Protein AF-A0AAW9IDK3-F1 (afdb_monomer)

Radius of gyration: 16.48 Å; Cα contacts (8 Å, |Δi|>4): 121; chains: 1; bounding box: 38×22×54 Å

Structure (mmCIF, N/CA/C/O backbone):
data_AF-A0AAW9IDK3-F1
#
_entry.id   AF-A0AAW9IDK3-F1
#
loop_
_atom_site.group_PDB
_atom_site.id
_atom_site.type_symbol
_atom_site.label_atom_id
_atom_site.label_alt_id
_atom_site.label_comp_id
_atom_site.label_asym_id
_atom_site.label_entity_id
_atom_site.label_seq_id
_atom_site.pdbx_PDB_ins_code
_atom_site.Cartn_x
_atom_site.Cartn_y
_atom_site.Cartn_z
_atom_site.occupancy
_atom_site.B_iso_or_equiv
_atom_site.auth_seq_id
_atom_site.auth_comp_id
_atom_site.auth_asym_id
_atom_site.auth_atom_id
_atom_site.pdbx_PDB_model_num
ATOM 1 N N . GLY A 1 1 ? -12.481 -4.800 16.508 1.00 61.19 1 GLY A N 1
ATOM 2 C CA . GLY A 1 1 ? -12.381 -6.150 15.911 1.00 61.19 1 GLY A CA 1
ATOM 3 C C . GLY A 1 1 ? -11.149 -6.223 15.031 1.00 61.19 1 GLY A C 1
ATOM 4 O O . GLY A 1 1 ? -10.637 -5.175 14.669 1.00 61.19 1 GLY A O 1
ATOM 5 N N . PHE A 1 2 ? -10.669 -7.422 14.692 1.00 70.81 2 PHE A N 1
ATOM 6 C CA . PHE A 1 2 ? -9.454 -7.598 13.878 1.00 70.81 2 PHE A CA 1
ATOM 7 C C . PHE A 1 2 ? -9.673 -7.420 12.361 1.00 70.81 2 PHE A C 1
ATOM 9 O O . PHE A 1 2 ? -8.710 -7.299 11.613 1.00 70.81 2 PHE A O 1
ATOM 16 N N . ALA A 1 3 ? -10.925 -7.367 11.890 1.00 76.19 3 ALA A N 1
ATOM 17 C CA . ALA A 1 3 ? -11.270 -7.166 10.476 1.00 76.19 3 ALA A CA 1
ATOM 18 C C . ALA A 1 3 ? -10.554 -5.976 9.787 1.00 76.19 3 ALA A C 1
ATOM 20 O O . ALA A 1 3 ? -9.942 -6.207 8.744 1.00 76.19 3 ALA A O 1
ATOM 21 N N . PRO A 1 4 ? -10.533 -4.747 10.351 1.00 78.31 4 PRO A N 1
ATOM 22 C CA . PRO A 1 4 ? -9.821 -3.608 9.756 1.00 78.31 4 PRO A CA 1
ATOM 23 C C . PRO A 1 4 ? -8.303 -3.804 9.631 1.00 78.31 4 PRO A C 1
ATOM 25 O O . PRO A 1 4 ? -7.668 -3.059 8.899 1.00 78.31 4 PRO A O 1
ATOM 28 N N . TYR A 1 5 ? -7.713 -4.801 10.299 1.00 81.44 5 TYR A N 1
ATOM 29 C CA . TYR A 1 5 ? -6.298 -5.156 10.156 1.00 81.44 5 TYR A CA 1
ATOM 30 C C . TYR A 1 5 ? -6.062 -6.178 9.036 1.00 81.44 5 TYR A C 1
ATOM 32 O O . TYR A 1 5 ? -5.142 -6.034 8.233 1.00 81.44 5 TYR A O 1
ATOM 40 N N . PHE A 1 6 ? -6.913 -7.204 8.947 1.00 86.38 6 PHE A N 1
ATOM 41 C CA . PHE A 1 6 ? -6.767 -8.261 7.944 1.00 86.38 6 PHE A CA 1
ATOM 42 C C . PHE A 1 6 ? -7.153 -7.815 6.526 1.00 86.38 6 PHE A C 1
ATOM 44 O O . PHE A 1 6 ? -6.582 -8.327 5.564 1.00 86.38 6 PHE A O 1
ATOM 51 N N . ILE A 1 7 ? -8.066 -6.847 6.376 1.00 89.56 7 ILE A N 1
ATOM 52 C CA . ILE A 1 7 ? -8.451 -6.323 5.056 1.00 89.56 7 ILE A CA 1
ATOM 53 C C . ILE A 1 7 ? -7.250 -5.649 4.363 1.00 89.56 7 ILE A C 1
ATOM 55 O O . ILE A 1 7 ? -6.844 -6.153 3.314 1.00 89.56 7 ILE A O 1
ATOM 59 N N . PRO A 1 8 ? -6.597 -4.608 4.925 1.00 89.06 8 PRO A N 1
ATOM 60 C CA . PRO A 1 8 ? -5.442 -3.985 4.276 1.00 89.06 8 PRO A CA 1
ATOM 61 C C . PRO A 1 8 ? -4.262 -4.951 4.110 1.00 89.06 8 PRO A C 1
ATOM 63 O O . PRO A 1 8 ? -3.564 -4.890 3.100 1.00 89.06 8 PRO A O 1
ATOM 66 N N . LEU A 1 9 ? -4.074 -5.885 5.054 1.00 90.44 9 LEU A N 1
ATOM 67 C CA . LEU A 1 9 ? -3.071 -6.951 4.951 1.00 90.44 9 LEU A CA 1
ATOM 68 C C . LEU A 1 9 ? -3.279 -7.796 3.692 1.00 90.44 9 LEU A C 1
ATOM 70 O O . LEU A 1 9 ? -2.342 -7.988 2.918 1.00 90.44 9 LEU A O 1
ATOM 74 N N . SER A 1 10 ? -4.506 -8.272 3.471 1.00 91.31 10 SER A N 1
ATOM 75 C CA . SER A 1 10 ? -4.833 -9.086 2.299 1.00 91.31 10 SER A CA 1
ATOM 76 C C . SER A 1 10 ? -4.618 -8.326 0.987 1.00 91.31 10 SER A C 1
ATOM 78 O O . SER A 1 10 ? -4.062 -8.893 0.049 1.00 91.31 10 SER A O 1
ATOM 80 N N . LEU A 1 11 ? -4.959 -7.030 0.943 1.00 92.56 11 LEU A N 1
ATOM 81 C CA . LEU A 1 11 ? -4.776 -6.182 -0.239 1.00 92.56 11 LEU A CA 1
ATOM 82 C C . LEU A 1 11 ? -3.296 -5.956 -0.567 1.00 92.56 11 LEU A C 1
ATOM 84 O O . LEU A 1 11 ? -2.915 -6.003 -1.736 1.00 92.56 11 LEU A O 1
ATOM 88 N N . TRP A 1 12 ? -2.452 -5.739 0.448 1.00 93.62 12 TRP A N 1
ATOM 89 C CA . TRP A 1 12 ? -1.012 -5.567 0.244 1.00 93.62 12 TRP A CA 1
ATOM 90 C C . TRP A 1 12 ? -0.349 -6.864 -0.223 1.00 93.62 12 TRP A C 1
ATOM 92 O O . TRP A 1 12 ? 0.436 -6.851 -1.170 1.00 93.62 12 TRP A O 1
ATOM 102 N N . ILE A 1 13 ? -0.681 -7.997 0.406 1.00 92.44 13 ILE A N 1
ATOM 103 C CA . ILE A 1 13 ? -0.175 -9.312 -0.013 1.00 92.44 13 ILE A CA 1
ATOM 104 C C . ILE A 1 13 ? -0.622 -9.617 -1.443 1.00 92.44 13 ILE A C 1
ATOM 106 O O . ILE A 1 13 ? 0.199 -10.024 -2.264 1.00 92.44 13 ILE A O 1
ATOM 110 N N . GLY A 1 14 ? -1.896 -9.377 -1.763 1.00 91.50 14 GLY A N 1
ATOM 111 C CA . GLY A 1 14 ? -2.425 -9.545 -3.111 1.00 91.50 14 GLY A CA 1
ATOM 112 C C . GLY A 1 14 ? -1.682 -8.679 -4.127 1.00 91.50 14 GLY A C 1
ATOM 113 O O . GLY A 1 14 ? -1.252 -9.191 -5.158 1.00 91.50 14 GLY A O 1
ATOM 114 N N . ALA A 1 15 ? -1.412 -7.412 -3.800 1.00 91.62 15 ALA A N 1
ATOM 115 C CA . ALA A 1 15 ? -0.611 -6.532 -4.645 1.00 91.62 15 ALA A CA 1
ATOM 116 C C . ALA A 1 15 ? 0.813 -7.073 -4.866 1.00 91.62 15 ALA A C 1
ATOM 118 O O . ALA A 1 15 ? 1.243 -7.157 -6.012 1.00 91.62 15 ALA A O 1
ATOM 119 N N . ILE A 1 16 ? 1.525 -7.516 -3.819 1.00 90.62 16 ILE A N 1
ATOM 120 C CA . ILE A 1 16 ? 2.854 -8.146 -3.962 1.00 90.62 16 ILE A CA 1
ATOM 121 C C . ILE A 1 16 ? 2.777 -9.362 -4.896 1.00 90.62 16 ILE A C 1
ATOM 123 O O . ILE A 1 16 ? 3.583 -9.483 -5.821 1.00 90.62 16 ILE A O 1
ATOM 127 N N . MET A 1 17 ? 1.799 -10.246 -4.680 1.00 90.31 17 MET A N 1
ATOM 128 C CA . MET A 1 17 ? 1.612 -11.457 -5.482 1.00 90.31 17 MET A CA 1
ATOM 129 C C . MET A 1 17 ? 1.365 -11.139 -6.958 1.00 90.31 17 MET A C 1
ATOM 131 O O . MET A 1 17 ? 1.901 -11.834 -7.819 1.00 90.31 17 MET A O 1
ATOM 135 N N . MET A 1 18 ? 0.633 -10.067 -7.275 1.00 88.31 18 MET A N 1
ATOM 136 C CA . MET A 1 18 ? 0.427 -9.638 -8.662 1.00 88.31 18 MET A CA 1
ATOM 137 C C . MET A 1 18 ? 1.745 -9.345 -9.375 1.00 88.31 18 MET A C 1
ATOM 139 O O . MET A 1 18 ? 1.910 -9.764 -10.516 1.00 88.31 18 MET A O 1
ATOM 143 N N . PHE A 1 19 ? 2.708 -8.699 -8.713 1.00 83.69 19 PHE A N 1
ATOM 144 C CA . PHE A 1 19 ? 4.017 -8.437 -9.320 1.00 83.69 19 PHE A CA 1
ATOM 145 C C . PHE A 1 19 ? 4.841 -9.711 -9.535 1.00 83.69 19 PHE A C 1
ATOM 147 O O . PHE A 1 19 ? 5.686 -9.740 -10.430 1.00 83.69 19 PHE A O 1
ATOM 154 N N . PHE A 1 20 ? 4.625 -10.766 -8.741 1.00 82.12 20 PHE A N 1
ATOM 155 C CA . PHE A 1 20 ? 5.249 -12.080 -8.947 1.00 82.12 20 PHE A CA 1
ATOM 156 C C . PHE A 1 20 ? 4.606 -12.878 -10.078 1.00 82.12 20 PHE A C 1
ATOM 158 O O . PHE A 1 20 ? 5.322 -13.512 -10.846 1.00 82.12 20 PHE A O 1
ATOM 165 N N . VAL A 1 21 ? 3.278 -12.840 -10.183 1.00 84.00 21 VAL A N 1
ATOM 166 C CA . VAL A 1 21 ? 2.521 -13.630 -11.163 1.00 84.00 21 VAL A CA 1
ATOM 167 C C . VAL A 1 21 ? 2.531 -12.981 -12.544 1.00 84.00 21 VAL A C 1
ATOM 169 O O . VAL A 1 21 ? 2.660 -13.679 -13.547 1.00 84.00 21 VAL A O 1
ATOM 172 N N . ILE A 1 22 ? 2.392 -11.656 -12.616 1.00 78.44 22 ILE A N 1
ATOM 173 C CA . ILE A 1 22 ? 2.351 -10.929 -13.884 1.00 78.44 22 ILE A CA 1
ATOM 174 C C . ILE A 1 22 ? 3.800 -10.671 -14.322 1.00 78.44 22 ILE A C 1
ATOM 176 O O . ILE A 1 22 ? 4.526 -9.931 -13.650 1.00 78.44 22 ILE A O 1
ATOM 180 N N . PRO A 1 23 ? 4.258 -11.281 -15.431 1.00 66.06 23 PRO A N 1
ATOM 181 C CA . PRO A 1 23 ? 5.632 -11.130 -15.878 1.00 66.06 23 PRO A CA 1
ATOM 182 C C . PRO A 1 23 ? 5.931 -9.663 -16.201 1.00 66.06 23 PRO A C 1
ATOM 184 O O . PRO A 1 23 ? 5.180 -8.984 -16.898 1.00 66.06 23 PRO A O 1
ATOM 187 N N . ALA A 1 24 ? 7.070 -9.174 -15.708 1.00 60.53 24 ALA A N 1
ATOM 188 C CA . ALA A 1 24 ? 7.485 -7.783 -15.890 1.00 60.53 24 ALA A CA 1
ATOM 189 C C . ALA A 1 24 ? 7.932 -7.461 -17.329 1.00 60.53 24 ALA A C 1
ATOM 191 O O . ALA A 1 24 ? 8.102 -6.283 -17.664 1.00 60.53 24 ALA A O 1
ATOM 192 N N . ASN A 1 25 ? 8.124 -8.482 -18.167 1.00 58.66 25 ASN A N 1
ATOM 193 C CA . ASN A 1 25 ? 8.642 -8.348 -19.522 1.00 58.66 25 ASN A CA 1
ATOM 194 C C . ASN A 1 25 ? 7.515 -7.957 -20.480 1.00 58.66 25 ASN A C 1
ATOM 196 O O . ASN A 1 25 ? 6.663 -8.768 -20.832 1.00 58.66 25 ASN A O 1
ATOM 200 N N . VAL A 1 26 ? 7.535 -6.701 -20.916 1.00 58.81 26 VAL A N 1
ATOM 201 C CA . VAL A 1 26 ? 6.812 -6.275 -22.117 1.00 58.81 26 VAL A CA 1
ATOM 202 C C . VAL A 1 26 ? 7.748 -6.592 -23.272 1.00 58.81 26 VAL A C 1
ATOM 204 O O . VAL A 1 26 ? 8.909 -6.196 -23.205 1.00 58.81 26 VAL A O 1
ATOM 207 N N . ARG A 1 27 ? 7.273 -7.336 -24.279 1.00 55.19 27 ARG A N 1
ATOM 208 C CA . ARG A 1 27 ? 8.036 -7.603 -25.509 1.00 55.19 27 ARG A CA 1
ATOM 209 C C . ARG A 1 27 ? 8.654 -6.292 -25.992 1.00 55.19 27 ARG A C 1
ATOM 211 O O . ARG A 1 27 ? 7.936 -5.313 -26.176 1.00 55.19 27 ARG A O 1
ATOM 218 N N . ASP A 1 28 ? 9.968 -6.274 -26.187 1.00 55.66 28 ASP A N 1
ATOM 219 C CA . ASP A 1 28 ? 10.729 -5.108 -26.662 1.00 55.66 28 ASP A CA 1
ATOM 220 C C . ASP A 1 28 ? 10.454 -4.767 -28.142 1.00 55.66 28 ASP A C 1
ATOM 222 O O . ASP A 1 28 ? 11.276 -4.158 -28.817 1.00 55.66 28 ASP A O 1
ATOM 226 N N . GLU A 1 29 ? 9.290 -5.153 -28.664 1.00 54.47 29 GLU A N 1
ATOM 227 C CA . GLU A 1 29 ? 8.956 -5.059 -30.084 1.00 54.47 29 GLU A CA 1
ATOM 228 C C . GLU A 1 29 ? 8.476 -3.655 -30.503 1.00 54.47 29 GLU A C 1
ATOM 230 O O . GLU A 1 29 ? 8.375 -3.391 -31.696 1.00 54.47 29 GLU A O 1
ATOM 235 N N . GLU A 1 30 ? 8.265 -2.710 -29.576 1.00 54.88 30 GLU A N 1
ATOM 236 C CA . GLU A 1 30 ? 7.827 -1.350 -29.922 1.00 54.88 30 GLU A CA 1
ATOM 237 C C . GLU A 1 30 ? 8.650 -0.247 -29.236 1.00 54.88 30 GLU A C 1
ATOM 239 O O . GLU A 1 30 ? 8.947 -0.307 -28.036 1.00 54.88 30 GLU A O 1
ATOM 244 N N . ASN A 1 31 ? 8.964 0.801 -30.015 1.00 58.31 31 ASN A N 1
ATOM 245 C CA . ASN A 1 31 ? 9.547 2.099 -29.627 1.00 58.31 31 ASN A CA 1
ATOM 246 C C . ASN A 1 31 ? 8.625 2.901 -28.675 1.00 58.31 31 ASN A C 1
ATOM 248 O O . ASN A 1 31 ? 8.357 4.082 -28.886 1.00 58.31 31 ASN A O 1
ATOM 252 N N . LEU A 1 32 ? 8.088 2.266 -27.637 1.00 62.50 32 LEU A N 1
ATOM 253 C CA . LEU A 1 32 ? 7.221 2.902 -26.654 1.00 62.50 32 LEU A CA 1
ATOM 254 C C . LEU A 1 32 ? 8.050 3.724 -25.668 1.00 62.50 32 LEU A C 1
ATOM 256 O O . LEU A 1 32 ? 9.096 3.272 -25.181 1.00 62.50 32 LEU A O 1
ATOM 260 N N . SER A 1 33 ? 7.553 4.918 -25.334 1.00 70.44 33 SER A N 1
ATOM 261 C CA . SER A 1 33 ? 8.161 5.769 -24.315 1.00 70.44 33 SER A CA 1
ATOM 262 C C . SER A 1 33 ? 8.218 5.028 -22.977 1.00 70.44 33 SER A C 1
ATOM 264 O O . SER A 1 33 ? 7.335 4.237 -22.632 1.00 70.44 33 SER A O 1
ATOM 266 N N . LYS A 1 34 ? 9.257 5.297 -22.175 1.00 70.31 34 LYS A N 1
ATOM 267 C CA . LYS A 1 34 ? 9.420 4.690 -20.840 1.00 70.31 34 LYS A CA 1
ATOM 268 C C . LYS A 1 34 ? 8.189 4.928 -19.954 1.00 70.31 34 LYS A C 1
ATOM 270 O O . LYS A 1 34 ? 7.845 4.061 -19.157 1.00 70.31 34 LYS A O 1
ATOM 275 N N . PHE A 1 35 ? 7.509 6.062 -20.135 1.00 72.38 35 PHE A N 1
ATOM 276 C CA . PHE A 1 35 ? 6.260 6.384 -19.445 1.00 72.38 35 PHE A CA 1
ATOM 277 C C . PHE A 1 35 ? 5.096 5.482 -19.866 1.00 72.38 35 PHE A C 1
ATOM 279 O O . PHE A 1 35 ? 4.408 4.962 -18.992 1.00 72.38 35 PHE A O 1
ATOM 286 N N . ASP A 1 36 ? 4.922 5.219 -21.161 1.00 74.50 36 ASP A N 1
ATOM 287 C CA . ASP A 1 36 ? 3.826 4.382 -21.669 1.00 74.50 36 ASP A CA 1
ATOM 288 C C . ASP A 1 36 ? 3.969 2.934 -21.193 1.00 74.50 36 ASP A C 1
ATOM 290 O O . ASP A 1 36 ? 2.997 2.306 -20.769 1.00 74.50 36 ASP A O 1
ATOM 294 N N . LYS A 1 37 ? 5.211 2.426 -21.148 1.00 72.9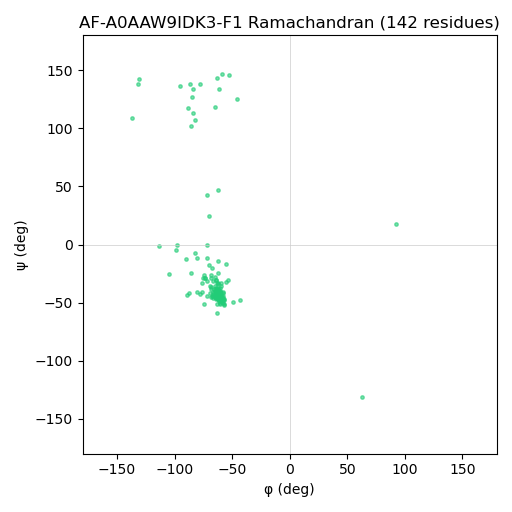4 37 LYS A N 1
ATOM 295 C CA . LYS A 1 37 ? 5.509 1.096 -20.593 1.00 72.94 37 LYS A CA 1
ATOM 296 C C . LYS A 1 37 ? 5.159 1.001 -19.100 1.00 72.94 37 LYS A C 1
ATOM 298 O O . LYS A 1 37 ? 4.703 -0.050 -18.654 1.00 72.94 37 LYS A O 1
ATOM 303 N N . VAL A 1 38 ? 5.368 2.059 -18.313 1.00 75.12 38 VAL A N 1
ATOM 304 C CA . VAL A 1 38 ? 5.049 2.078 -16.870 1.00 75.12 38 VAL A CA 1
ATOM 305 C C . VAL A 1 38 ? 3.548 2.274 -16.634 1.00 75.12 38 VAL A C 1
ATOM 307 O O . VAL A 1 38 ? 2.966 1.568 -15.810 1.00 75.12 38 VAL A O 1
ATOM 310 N N . ALA A 1 39 ? 2.911 3.180 -17.377 1.00 78.44 39 ALA A N 1
ATOM 311 C CA . ALA A 1 39 ? 1.485 3.469 -17.271 1.00 78.44 39 ALA A CA 1
ATOM 312 C C . ALA A 1 39 ? 0.622 2.277 -17.714 1.00 78.44 39 ALA A C 1
ATOM 314 O O . ALA A 1 39 ? -0.305 1.897 -17.000 1.00 78.44 39 ALA A O 1
ATOM 315 N N . GLY A 1 40 ? 0.969 1.624 -18.829 1.00 78.56 40 GLY A N 1
ATOM 316 C CA . GLY A 1 40 ? 0.275 0.420 -19.296 1.00 78.56 40 GLY A CA 1
ATOM 317 C C . GLY A 1 40 ? 0.377 -0.736 -18.298 1.00 78.56 40 GLY A C 1
ATOM 318 O O . GLY A 1 40 ? -0.614 -1.403 -18.011 1.00 78.56 40 GLY A O 1
ATOM 319 N N . LYS A 1 41 ? 1.554 -0.923 -17.683 1.00 78.56 41 LYS A N 1
ATOM 320 C CA . LYS A 1 41 ? 1.735 -1.897 -16.594 1.00 78.56 41 LYS A CA 1
ATOM 321 C C . LYS A 1 41 ? 0.879 -1.556 -15.379 1.00 78.56 41 LYS A C 1
ATOM 323 O O . LYS A 1 41 ? 0.204 -2.440 -14.860 1.00 78.56 41 LYS A O 1
ATOM 328 N N . TYR A 1 42 ? 0.883 -0.290 -14.953 1.00 83.62 42 TYR A N 1
ATOM 329 C CA . TYR A 1 42 ? 0.062 0.155 -13.826 1.00 83.62 42 TYR A CA 1
ATOM 330 C C . TYR A 1 42 ? -1.414 -0.122 -14.077 1.00 83.62 42 TYR A C 1
ATOM 332 O O . TYR A 1 42 ? -2.085 -0.617 -13.183 1.00 83.62 42 TYR A O 1
ATOM 340 N N . LEU A 1 43 ? -1.910 0.121 -15.292 1.00 85.56 43 LEU A N 1
ATOM 341 C CA . LEU A 1 43 ? -3.309 -0.121 -15.627 1.00 85.56 43 LEU A CA 1
ATOM 342 C C . LEU A 1 43 ? -3.693 -1.602 -15.476 1.00 85.56 43 LEU A C 1
ATOM 344 O O . LEU A 1 43 ? -4.741 -1.903 -14.907 1.00 85.56 43 LEU A O 1
ATOM 348 N N . SER A 1 44 ? -2.822 -2.522 -15.905 1.00 86.56 44 SER A N 1
ATOM 349 C CA . SER A 1 44 ? -3.023 -3.964 -15.713 1.00 86.56 44 SER A CA 1
ATOM 350 C C . SER A 1 44 ? -3.078 -4.341 -14.231 1.00 86.56 44 SER A C 1
ATOM 352 O O . SER A 1 44 ? -4.001 -5.038 -13.809 1.00 86.56 44 SER A O 1
ATOM 354 N N . TYR A 1 45 ? -2.133 -3.852 -13.422 1.00 89.12 45 TYR A N 1
ATOM 355 C CA . TYR A 1 45 ? -2.139 -4.102 -11.978 1.00 89.12 45 TYR A CA 1
ATOM 356 C C . TYR A 1 45 ? -3.346 -3.463 -11.292 1.00 89.12 45 TYR A C 1
ATOM 358 O O . TYR A 1 45 ? -3.987 -4.104 -10.467 1.00 89.12 45 TYR A O 1
ATOM 366 N N . ALA A 1 46 ? -3.694 -2.231 -11.656 1.00 89.25 46 ALA A N 1
ATOM 367 C CA . ALA A 1 46 ? -4.824 -1.493 -11.112 1.00 89.25 46 ALA A CA 1
ATOM 368 C C . ALA A 1 46 ? -6.150 -2.203 -11.400 1.00 89.25 46 ALA A C 1
ATOM 370 O O . ALA A 1 46 ? -6.983 -2.298 -10.504 1.00 89.25 46 ALA A O 1
ATOM 371 N N . PHE A 1 47 ? -6.336 -2.760 -12.600 1.00 91.12 47 PHE A N 1
ATOM 372 C CA . PHE A 1 47 ? -7.533 -3.532 -12.938 1.00 91.12 47 PHE A CA 1
ATOM 373 C C . PHE A 1 47 ? -7.699 -4.75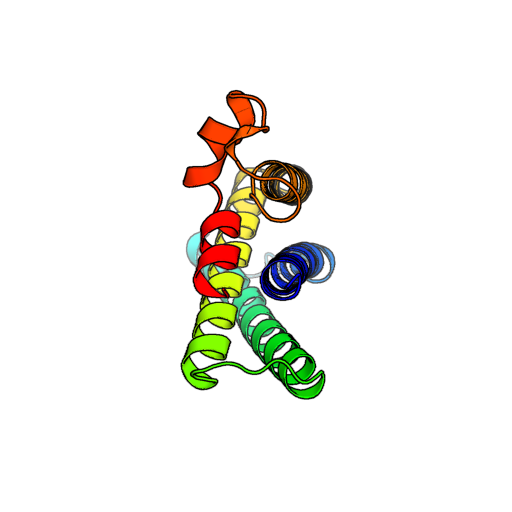4 -12.025 1.00 91.12 47 PHE A C 1
ATOM 375 O O . PHE A 1 47 ? -8.750 -4.934 -11.406 1.00 91.12 47 PHE A O 1
ATOM 382 N N . VAL A 1 48 ? -6.642 -5.558 -11.870 1.00 92.19 48 VAL A N 1
ATOM 383 C CA . VAL A 1 48 ? -6.659 -6.715 -10.957 1.00 92.19 48 VAL A CA 1
ATOM 384 C C . VAL A 1 48 ? -6.796 -6.256 -9.496 1.00 92.19 48 VAL A C 1
ATOM 386 O O . VAL A 1 48 ? -7.508 -6.883 -8.713 1.00 92.19 48 VAL A O 1
ATOM 389 N N . GLY A 1 49 ? -6.191 -5.120 -9.145 1.00 92.31 49 GLY A N 1
ATOM 390 C CA . GLY A 1 49 ? -6.297 -4.433 -7.858 1.00 92.31 49 GLY A CA 1
ATOM 391 C C . GLY A 1 49 ? -7.729 -4.066 -7.467 1.00 92.31 49 GLY A C 1
ATOM 392 O O . GLY A 1 49 ? -8.177 -4.347 -6.357 1.00 92.31 49 GLY A O 1
ATOM 393 N N . VAL A 1 50 ? -8.481 -3.482 -8.397 1.00 94.31 50 VAL A N 1
ATOM 394 C CA . VAL A 1 50 ? -9.896 -3.151 -8.192 1.00 94.31 50 VAL A CA 1
ATOM 395 C C . VAL A 1 50 ? -10.709 -4.429 -7.991 1.00 94.31 50 VAL A C 1
ATOM 397 O O . VAL A 1 50 ? -11.502 -4.505 -7.052 1.00 94.31 50 VAL A O 1
ATOM 400 N N . LEU A 1 51 ? -10.480 -5.457 -8.816 1.00 94.44 51 LEU A N 1
ATOM 401 C CA . LEU A 1 51 ? -11.182 -6.736 -8.691 1.00 94.44 51 LEU A CA 1
ATOM 402 C C . LEU A 1 51 ? -10.919 -7.410 -7.339 1.00 94.44 51 LEU A C 1
ATOM 404 O O . LEU A 1 51 ? -11.875 -7.824 -6.684 1.00 94.44 51 LEU A O 1
ATOM 408 N N . GLN A 1 52 ? -9.663 -7.480 -6.875 1.00 94.31 52 GLN A N 1
ATOM 409 C CA . GLN A 1 52 ? -9.368 -8.059 -5.557 1.00 94.31 52 GLN A CA 1
ATOM 410 C C . GLN A 1 52 ? -10.022 -7.262 -4.424 1.00 94.31 52 GLN A C 1
ATOM 412 O O . GLN A 1 52 ? -10.523 -7.861 -3.477 1.00 94.31 52 GLN A O 1
ATOM 417 N N . ALA A 1 53 ? -10.060 -5.928 -4.520 1.00 93.44 53 ALA A N 1
ATOM 418 C CA . ALA A 1 53 ? -10.619 -5.084 -3.474 1.00 93.44 53 ALA A CA 1
ATOM 419 C C . ALA A 1 53 ? -12.128 -5.293 -3.345 1.00 93.44 53 ALA A C 1
ATOM 421 O O . ALA A 1 53 ? -12.637 -5.453 -2.236 1.00 93.44 53 ALA A O 1
ATOM 422 N N . VAL A 1 54 ? -12.827 -5.379 -4.480 1.00 93.75 54 VAL A N 1
ATOM 423 C CA . VAL A 1 54 ? -14.256 -5.704 -4.516 1.00 93.75 54 VAL A CA 1
ATOM 424 C C . VAL A 1 54 ? -14.507 -7.110 -3.973 1.00 93.75 54 VAL A C 1
ATOM 426 O O . VAL A 1 54 ? -15.392 -7.283 -3.137 1.00 93.75 54 VAL A O 1
ATOM 429 N N . LEU A 1 55 ? -13.717 -8.106 -4.385 1.00 93.94 55 LEU A N 1
ATOM 430 C CA . LEU A 1 55 ? -13.857 -9.484 -3.902 1.00 93.94 55 LEU A CA 1
ATOM 431 C C . LEU A 1 55 ? -13.661 -9.582 -2.386 1.00 93.94 55 LEU A C 1
ATOM 433 O O . LEU A 1 55 ? -14.503 -10.163 -1.703 1.00 93.94 55 LEU A O 1
ATOM 437 N N . VAL A 1 56 ? -12.601 -8.973 -1.845 1.00 92.56 56 VAL A N 1
ATOM 438 C CA . VAL A 1 56 ? -12.348 -8.927 -0.397 1.00 92.56 56 VAL A CA 1
ATOM 439 C C . VAL A 1 56 ? -13.508 -8.248 0.325 1.00 92.56 56 VAL A C 1
ATOM 441 O O . VAL A 1 56 ? -14.009 -8.790 1.309 1.00 92.56 56 VAL A O 1
ATOM 444 N N . SER A 1 57 ? -13.993 -7.111 -0.183 1.00 90.38 57 SER A N 1
ATOM 445 C CA . SER A 1 57 ? -15.143 -6.425 0.405 1.00 90.38 57 SER A CA 1
ATOM 446 C C . SER A 1 57 ? -16.393 -7.304 0.449 1.00 90.38 57 SER A C 1
ATOM 448 O O . SER A 1 57 ? -17.046 -7.379 1.486 1.00 90.38 57 SER A O 1
ATOM 450 N N . VAL A 1 58 ? -16.728 -7.984 -0.650 1.00 90.62 58 VAL A N 1
ATOM 451 C CA . VAL A 1 58 ? -17.915 -8.847 -0.730 1.00 90.62 58 VAL A CA 1
ATOM 452 C C . VAL A 1 58 ? -17.796 -10.030 0.228 1.00 90.62 58 VAL A C 1
ATOM 454 O O . VAL A 1 58 ? -18.728 -10.293 0.986 1.00 90.62 58 VAL A O 1
ATOM 457 N N . VAL A 1 59 ? -16.644 -10.707 0.249 1.00 91.31 59 VAL A N 1
ATOM 458 C CA . VAL A 1 59 ? -16.400 -11.851 1.141 1.00 91.31 59 VAL A CA 1
ATOM 459 C C . VAL A 1 59 ? -16.522 -11.433 2.606 1.00 91.31 59 VAL A C 1
ATOM 461 O O . VAL A 1 59 ? -17.185 -12.109 3.387 1.00 91.31 59 VAL A O 1
ATOM 464 N N . VAL A 1 60 ? -15.942 -10.297 2.992 1.00 88.88 60 VAL A N 1
ATOM 465 C CA . VAL A 1 60 ? -15.985 -9.830 4.384 1.00 88.88 60 VAL A CA 1
ATOM 466 C C . VAL A 1 60 ? -17.395 -9.400 4.808 1.00 88.88 60 VAL A C 1
ATOM 468 O O . VAL A 1 60 ? -17.798 -9.659 5.944 1.00 88.88 60 VAL A O 1
ATOM 471 N N . LEU A 1 61 ? -18.179 -8.808 3.904 1.00 87.00 61 LEU A N 1
ATOM 472 C CA . LEU A 1 61 ? -19.592 -8.514 4.157 1.00 87.00 61 LEU A CA 1
ATOM 473 C C . LEU A 1 61 ? -20.416 -9.803 4.323 1.00 87.00 61 LEU A C 1
ATOM 475 O O . LEU A 1 61 ? -21.247 -9.877 5.227 1.00 87.00 61 LEU A O 1
ATOM 479 N N . MET A 1 62 ? -20.144 -10.843 3.523 1.00 88.12 62 MET A N 1
ATOM 480 C CA . MET A 1 62 ? -20.781 -12.162 3.667 1.00 88.12 62 MET A CA 1
ATOM 481 C C . MET A 1 62 ? -20.431 -12.856 4.990 1.00 88.12 62 MET A C 1
ATOM 483 O O . MET A 1 62 ? -21.265 -13.571 5.539 1.00 88.12 62 MET A O 1
ATOM 487 N N . LEU A 1 63 ? -19.240 -12.606 5.544 1.00 87.25 63 LEU A N 1
ATOM 488 C CA . LEU A 1 63 ? -18.839 -13.082 6.875 1.00 87.25 63 LEU A CA 1
ATOM 489 C C . LEU A 1 63 ? -19.560 -12.358 8.029 1.00 87.25 63 LEU A C 1
ATOM 491 O O . LEU A 1 63 ? -19.329 -12.675 9.195 1.00 87.25 63 LEU A O 1
ATOM 495 N N . GLY A 1 64 ? -20.441 -11.399 7.727 1.00 81.75 64 GLY A N 1
ATOM 496 C CA . GLY A 1 64 ? -21.280 -10.718 8.711 1.00 81.75 64 GLY A CA 1
ATOM 497 C C . GLY A 1 64 ? -20.685 -9.425 9.268 1.00 81.75 64 GLY A C 1
ATOM 498 O O . GLY A 1 64 ? -21.151 -8.945 10.306 1.00 81.75 64 GLY A O 1
ATOM 499 N N . LEU A 1 65 ? -19.678 -8.834 8.607 1.00 83.62 65 LEU A N 1
ATOM 500 C CA . LEU A 1 65 ? -19.183 -7.510 8.988 1.00 83.62 65 LEU A CA 1
ATOM 501 C C . LEU A 1 65 ? -20.282 -6.458 8.764 1.00 83.62 65 LEU A C 1
ATOM 503 O O . LEU A 1 65 ? -20.713 -6.216 7.639 1.00 83.62 65 LEU A O 1
ATOM 507 N N . LYS A 1 66 ? -20.716 -5.796 9.840 1.00 77.81 66 LYS A N 1
ATOM 508 C CA . LYS A 1 66 ? -21.681 -4.693 9.767 1.00 77.81 66 LYS A CA 1
ATOM 509 C C . LYS A 1 66 ? -20.952 -3.381 9.500 1.00 77.81 66 LYS A C 1
ATOM 511 O O . LYS A 1 66 ? -20.373 -2.799 10.412 1.00 77.81 66 LYS A O 1
ATOM 516 N N . THR A 1 67 ? -20.992 -2.912 8.259 1.00 78.31 67 THR A N 1
ATOM 517 C CA . THR A 1 67 ? -20.463 -1.596 7.873 1.00 78.31 67 THR A CA 1
ATOM 518 C C . THR A 1 67 ? -21.582 -0.559 7.864 1.00 78.31 67 THR A C 1
ATOM 520 O O . THR A 1 67 ? -22.646 -0.828 7.310 1.00 78.31 67 THR A O 1
ATOM 523 N N . SER A 1 68 ? -21.336 0.635 8.410 1.00 79.12 68 SER A N 1
ATOM 524 C CA . SER A 1 68 ? -22.309 1.743 8.398 1.00 79.12 68 SER A CA 1
ATOM 525 C C . SER A 1 68 ? -22.688 2.172 6.971 1.00 79.12 68 SER A C 1
ATOM 527 O O . SER A 1 68 ? -23.857 2.393 6.667 1.00 79.12 68 SER A O 1
ATOM 529 N N . ASN A 1 69 ? -21.705 2.218 6.065 1.00 85.56 69 ASN A N 1
ATOM 530 C CA . ASN A 1 69 ? -21.913 2.532 4.655 1.00 85.56 69 ASN A CA 1
ATOM 531 C C . ASN A 1 69 ? -21.098 1.580 3.767 1.00 85.56 69 ASN A C 1
ATOM 533 O O . ASN A 1 69 ? -19.871 1.669 3.700 1.00 85.56 69 ASN A O 1
ATOM 537 N N . VAL A 1 70 ? -21.798 0.676 3.076 1.00 86.38 70 VAL A N 1
ATOM 538 C CA . VAL A 1 70 ? -21.196 -0.349 2.206 1.00 86.38 70 VAL A CA 1
ATOM 539 C C . VAL A 1 70 ? -20.447 0.275 1.027 1.00 86.38 70 VAL A C 1
ATOM 541 O O . VAL A 1 70 ? -19.363 -0.183 0.677 1.00 86.38 70 VAL A O 1
ATOM 544 N N . VAL A 1 71 ? -20.993 1.340 0.433 1.00 88.00 71 VAL A N 1
ATOM 545 C CA . VAL A 1 71 ? -20.379 2.006 -0.725 1.00 88.00 71 VAL A CA 1
ATOM 546 C C . VAL A 1 71 ? -19.068 2.670 -0.317 1.00 88.00 71 VAL A C 1
ATOM 548 O O . VAL A 1 71 ? -18.053 2.474 -0.982 1.00 88.00 71 VAL A O 1
ATOM 551 N N . ALA A 1 72 ? -19.067 3.394 0.806 1.00 87.50 72 ALA A N 1
ATOM 552 C CA . ALA A 1 72 ? -17.858 4.019 1.337 1.00 87.50 72 ALA A CA 1
ATOM 553 C C . ALA A 1 72 ? -16.792 2.971 1.693 1.00 87.50 72 ALA A C 1
ATOM 555 O O . ALA A 1 72 ? -15.631 3.137 1.344 1.00 87.50 72 ALA A O 1
ATOM 556 N N . TYR A 1 73 ? -17.191 1.856 2.310 1.00 88.38 73 TYR A N 1
ATOM 557 C CA . TYR A 1 73 ? -16.289 0.751 2.636 1.00 88.38 73 TYR A CA 1
ATOM 558 C C . TYR A 1 73 ? -15.604 0.153 1.395 1.00 88.38 73 TYR A C 1
ATOM 560 O O . TYR A 1 73 ? -14.381 0.005 1.365 1.00 88.38 73 TYR A O 1
ATOM 568 N N . VAL A 1 74 ? -16.375 -0.160 0.348 1.00 90.75 74 VAL A N 1
ATOM 569 C CA . VAL A 1 74 ? -15.831 -0.702 -0.909 1.00 90.75 74 VAL A CA 1
ATOM 570 C C . VAL A 1 74 ? -14.923 0.323 -1.593 1.00 90.75 74 VAL A C 1
ATOM 572 O O . VAL A 1 74 ? -13.827 -0.028 -2.025 1.00 90.75 74 VAL A O 1
ATOM 575 N N . ALA A 1 75 ? -15.337 1.592 -1.653 1.00 91.31 75 ALA A N 1
ATOM 576 C CA . ALA A 1 75 ? -14.540 2.663 -2.248 1.00 91.31 75 ALA A CA 1
ATOM 577 C C . ALA A 1 75 ? -13.197 2.856 -1.524 1.00 91.31 75 ALA A C 1
ATOM 579 O O . ALA A 1 75 ? -12.161 2.963 -2.180 1.00 91.31 75 ALA A O 1
ATOM 580 N N . THR A 1 76 ? -13.193 2.822 -0.188 1.00 90.62 76 THR A N 1
ATOM 581 C CA . THR A 1 76 ? -11.973 2.893 0.628 1.00 90.62 76 THR A CA 1
ATOM 582 C C . THR A 1 76 ? -11.039 1.719 0.347 1.00 90.62 76 THR A C 1
ATOM 584 O O . THR A 1 76 ? -9.843 1.928 0.152 1.00 90.62 76 THR A O 1
ATOM 587 N N . ASN A 1 77 ? -11.561 0.492 0.252 1.00 92.00 77 ASN A N 1
ATOM 588 C CA . ASN A 1 77 ? -10.741 -0.681 -0.064 1.00 92.00 77 ASN A CA 1
ATOM 589 C C . ASN A 1 77 ? -10.140 -0.617 -1.472 1.00 92.00 77 ASN A C 1
ATOM 591 O O . ASN A 1 77 ? -8.974 -0.965 -1.657 1.00 92.00 77 ASN A O 1
ATOM 595 N N . ILE A 1 78 ? -10.907 -0.148 -2.461 1.00 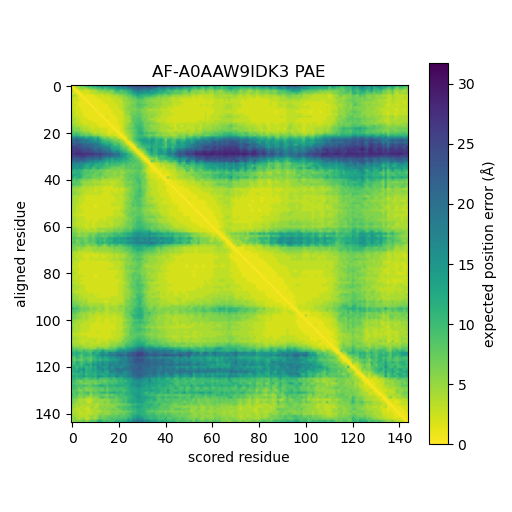93.75 78 ILE A N 1
ATOM 596 C CA . ILE A 1 78 ? -10.402 0.067 -3.823 1.00 93.75 78 ILE A CA 1
ATOM 597 C C . ILE A 1 78 ? -9.282 1.109 -3.806 1.00 93.75 78 ILE A C 1
ATOM 599 O O . ILE A 1 78 ? -8.204 0.860 -4.346 1.00 93.75 78 ILE A O 1
ATOM 603 N N . PHE A 1 79 ? -9.511 2.247 -3.148 1.00 93.38 79 PHE A N 1
ATOM 604 C CA . PHE A 1 79 ? -8.518 3.309 -3.026 1.00 93.38 79 PHE A CA 1
ATOM 605 C C . PHE A 1 79 ? -7.226 2.804 -2.371 1.00 93.38 79 PHE A C 1
ATOM 607 O O . PHE A 1 79 ? -6.144 2.988 -2.926 1.00 93.38 79 PHE A O 1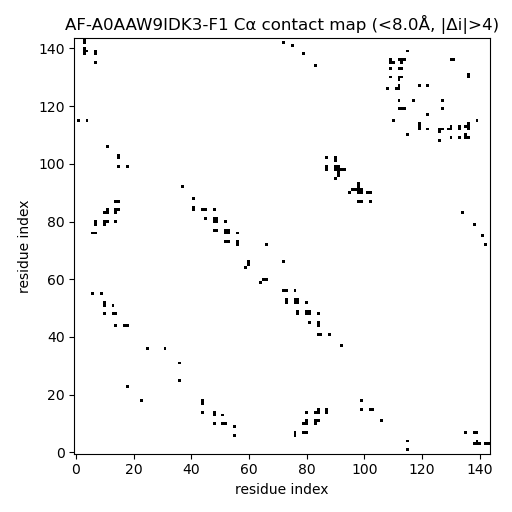
ATOM 614 N N . LEU A 1 80 ? -7.336 2.085 -1.251 1.00 92.25 80 LEU A N 1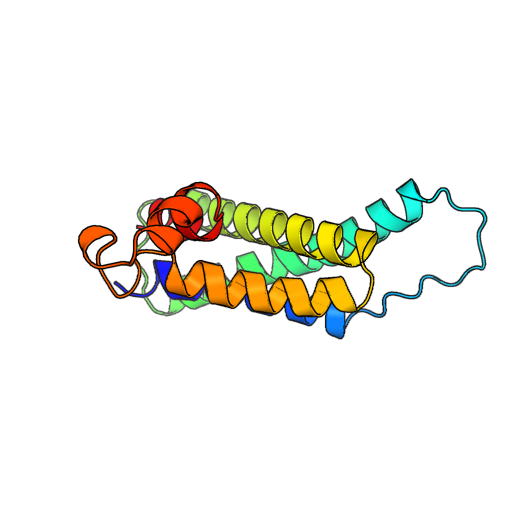
ATOM 615 C CA . LEU A 1 80 ? -6.200 1.464 -0.568 1.00 92.25 80 LEU A CA 1
ATOM 616 C C . LEU A 1 80 ? -5.444 0.488 -1.468 1.00 92.25 80 LEU A C 1
ATOM 618 O O . LEU A 1 80 ? -4.217 0.545 -1.536 1.00 92.25 80 LEU A O 1
ATOM 622 N N . SER A 1 81 ? -6.158 -0.378 -2.194 1.00 93.38 81 SER A N 1
ATOM 623 C CA . SER A 1 81 ? -5.509 -1.320 -3.104 1.00 93.38 81 SER A CA 1
ATOM 624 C C . SER A 1 81 ? -4.719 -0.601 -4.193 1.00 93.38 81 SER A C 1
ATOM 626 O O . SER A 1 81 ? -3.618 -1.043 -4.517 1.00 93.38 81 SER A O 1
ATOM 628 N N . LEU A 1 82 ? -5.256 0.480 -4.764 1.00 92.94 82 LEU A N 1
ATOM 629 C CA . LEU A 1 82 ? -4.557 1.259 -5.785 1.00 92.94 82 LEU A CA 1
ATOM 630 C C . LEU A 1 82 ? -3.305 1.926 -5.210 1.00 92.94 82 LEU A C 1
ATOM 632 O O . LEU A 1 82 ? -2.237 1.809 -5.801 1.00 92.94 82 LEU A O 1
ATOM 636 N N . VAL A 1 83 ? -3.405 2.533 -4.023 1.00 92.12 83 VAL A N 1
ATOM 637 C CA . VAL A 1 83 ? -2.260 3.143 -3.327 1.00 92.12 83 VAL A CA 1
ATOM 638 C C . VAL A 1 83 ? -1.154 2.115 -3.076 1.00 92.12 83 VAL A C 1
ATOM 640 O O . VAL A 1 83 ? 0.014 2.380 -3.361 1.00 92.12 83 VAL A O 1
ATOM 643 N N . PHE A 1 84 ? -1.499 0.921 -2.587 1.00 92.06 84 PHE A N 1
ATOM 644 C CA . PHE A 1 84 ? -0.518 -0.136 -2.322 1.00 92.06 84 PHE A CA 1
ATOM 645 C C . PHE A 1 84 ? 0.168 -0.615 -3.603 1.00 92.06 84 PHE A C 1
ATOM 647 O O . PHE A 1 84 ? 1.392 -0.761 -3.630 1.00 92.06 84 PHE A O 1
ATOM 654 N N . ILE A 1 85 ? -0.597 -0.791 -4.684 1.00 92.19 85 ILE A N 1
ATOM 655 C CA . ILE A 1 85 ? -0.058 -1.145 -6.001 1.00 92.19 85 ILE A CA 1
ATOM 656 C C . ILE A 1 85 ? 0.885 -0.052 -6.508 1.00 92.19 85 ILE A C 1
ATOM 658 O O . ILE A 1 85 ? 1.979 -0.377 -6.966 1.00 92.19 85 ILE A O 1
ATOM 662 N N . SER A 1 86 ? 0.520 1.229 -6.385 1.00 90.50 86 SER A N 1
ATOM 663 C CA . SER A 1 86 ? 1.380 2.347 -6.789 1.00 90.50 86 SER A CA 1
ATOM 664 C C . SER A 1 86 ? 2.709 2.355 -6.034 1.00 90.50 86 SER A C 1
ATOM 666 O O . SER A 1 86 ? 3.756 2.533 -6.654 1.00 90.50 86 SER A O 1
ATOM 668 N N . ILE A 1 87 ? 2.690 2.128 -4.715 1.00 90.81 87 ILE A N 1
ATOM 669 C CA . ILE A 1 87 ? 3.907 2.092 -3.892 1.00 90.81 87 ILE A CA 1
ATOM 670 C C . ILE A 1 87 ? 4.810 0.938 -4.330 1.00 90.81 87 ILE A C 1
ATOM 672 O O . ILE A 1 87 ? 5.990 1.148 -4.609 1.00 90.81 87 ILE A O 1
ATOM 676 N N . ILE A 1 88 ? 4.266 -0.275 -4.434 1.00 90.38 88 ILE A N 1
ATOM 677 C CA . ILE A 1 88 ? 5.056 -1.453 -4.812 1.00 90.38 88 ILE A CA 1
ATOM 678 C C . ILE A 1 88 ? 5.593 -1.299 -6.240 1.00 90.38 88 ILE A C 1
ATOM 680 O O . ILE A 1 88 ? 6.767 -1.576 -6.489 1.00 90.38 88 ILE A O 1
ATOM 684 N N . GLN A 1 89 ? 4.780 -0.787 -7.168 1.00 88.12 89 GLN A N 1
ATOM 685 C CA . GLN A 1 89 ? 5.227 -0.513 -8.528 1.00 88.12 89 GLN A CA 1
ATOM 686 C C . GLN A 1 89 ? 6.357 0.508 -8.563 1.00 88.12 89 GLN A C 1
ATOM 688 O O . GLN A 1 89 ? 7.310 0.318 -9.312 1.00 88.12 89 GLN A O 1
ATOM 693 N N . PHE A 1 90 ? 6.265 1.581 -7.778 1.00 88.50 90 PHE A N 1
ATOM 694 C CA . PHE A 1 90 ? 7.310 2.595 -7.699 1.00 88.50 90 PHE A CA 1
ATOM 695 C C . PHE A 1 90 ? 8.635 1.983 -7.228 1.00 88.50 90 PHE A C 1
ATOM 697 O O . PHE A 1 90 ? 9.668 2.182 -7.869 1.00 88.50 90 PHE A O 1
ATOM 704 N N . LEU A 1 91 ? 8.594 1.152 -6.181 1.00 87.44 91 LEU A N 1
ATOM 705 C CA . LEU A 1 91 ? 9.763 0.426 -5.680 1.00 87.44 91 LEU A CA 1
ATOM 706 C C . LEU A 1 91 ? 10.370 -0.496 -6.746 1.00 87.44 91 LEU A C 1
ATOM 708 O O . LEU A 1 91 ? 11.578 -0.467 -6.973 1.00 87.44 91 LEU A O 1
ATOM 712 N N . ILE A 1 92 ? 9.544 -1.302 -7.415 1.00 86.00 92 ILE A N 1
ATOM 713 C CA . ILE A 1 92 ? 9.999 -2.248 -8.445 1.00 86.00 92 ILE A CA 1
ATOM 714 C C . ILE A 1 92 ? 10.498 -1.511 -9.691 1.00 86.00 92 ILE A C 1
ATOM 716 O O . ILE A 1 92 ? 11.476 -1.925 -10.303 1.00 86.00 92 ILE A O 1
ATOM 720 N N . SER A 1 93 ? 9.871 -0.399 -10.070 1.00 83.56 93 SER A N 1
ATOM 721 C CA . SER A 1 93 ? 10.292 0.387 -11.230 1.00 83.56 93 SER A CA 1
ATOM 722 C C . SER A 1 93 ? 11.644 1.066 -11.016 1.00 83.56 93 SER A C 1
ATOM 724 O O . SER A 1 93 ? 12.346 1.309 -11.995 1.00 83.56 93 SER A O 1
ATOM 726 N N . LEU A 1 94 ? 12.000 1.393 -9.770 1.00 85.94 94 LEU A N 1
ATOM 727 C CA . LEU A 1 94 ? 13.284 2.005 -9.427 1.00 85.94 94 LEU A CA 1
ATOM 728 C C . LEU A 1 94 ? 14.387 0.969 -9.172 1.00 85.94 94 LEU A C 1
ATOM 730 O O . LEU A 1 94 ? 15.521 1.179 -9.592 1.00 85.94 94 LEU A O 1
ATOM 734 N N . LEU A 1 95 ? 14.074 -0.123 -8.464 1.00 85.94 95 LEU A N 1
ATOM 735 C CA . LEU A 1 95 ? 15.065 -1.080 -7.945 1.00 85.94 95 LEU A CA 1
ATOM 736 C C . LEU A 1 95 ? 14.981 -2.479 -8.584 1.00 85.94 95 LEU A C 1
ATOM 738 O O . LEU A 1 95 ? 15.764 -3.362 -8.234 1.00 85.94 95 LEU A O 1
ATOM 742 N N . GLY A 1 96 ? 14.035 -2.718 -9.494 1.00 84.75 96 GLY A N 1
ATOM 743 C CA . GLY A 1 96 ? 13.811 -4.031 -10.098 1.00 84.75 96 GLY A CA 1
ATOM 744 C C . GLY A 1 96 ? 13.406 -5.078 -9.057 1.00 84.75 96 GLY A C 1
ATOM 745 O O . GLY A 1 96 ? 12.534 -4.841 -8.217 1.00 84.75 96 GLY A O 1
ATOM 746 N N . ASP A 1 97 ? 14.061 -6.239 -9.083 1.00 83.12 97 ASP A N 1
ATOM 747 C CA . ASP A 1 97 ? 13.752 -7.351 -8.175 1.00 83.12 97 ASP A CA 1
ATOM 748 C C . ASP A 1 97 ? 14.033 -7.034 -6.701 1.00 83.12 97 ASP A C 1
ATOM 750 O O . ASP A 1 97 ? 13.313 -7.517 -5.824 1.00 83.12 97 ASP A O 1
ATOM 754 N N . ALA A 1 98 ? 14.987 -6.144 -6.405 1.00 88.00 98 ALA A N 1
ATOM 755 C CA . ALA A 1 98 ? 15.192 -5.657 -5.041 1.00 88.00 98 ALA A CA 1
ATOM 756 C C . ALA A 1 98 ? 13.973 -4.865 -4.527 1.00 88.00 98 ALA A C 1
ATOM 758 O O . ALA A 1 98 ? 13.643 -4.931 -3.342 1.00 88.00 98 ALA A O 1
ATOM 759 N N . GLY A 1 99 ? 13.241 -4.186 -5.417 1.00 86.69 99 GLY A N 1
ATOM 760 C CA . GLY A 1 99 ? 11.992 -3.501 -5.082 1.00 86.69 99 GLY A CA 1
ATOM 761 C C . GLY A 1 99 ? 10.894 -4.454 -4.600 1.00 86.69 99 GLY A C 1
ATOM 762 O O . GLY A 1 99 ? 10.136 -4.107 -3.695 1.00 86.69 99 GLY A O 1
ATOM 763 N N . ARG A 1 100 ? 10.847 -5.688 -5.129 1.00 86.50 100 ARG A N 1
ATOM 764 C CA . ARG A 1 100 ? 9.900 -6.726 -4.678 1.00 86.50 100 ARG A CA 1
ATOM 765 C C . ARG A 1 100 ? 10.174 -7.122 -3.228 1.00 86.50 100 ARG A C 1
ATOM 767 O O . ARG A 1 100 ? 9.251 -7.174 -2.418 1.00 86.50 100 ARG A O 1
ATOM 774 N N . LEU A 1 101 ? 11.448 -7.355 -2.895 1.00 90.56 101 LEU A N 1
ATOM 775 C CA . LEU A 1 101 ? 11.876 -7.684 -1.534 1.00 90.56 101 LEU A CA 1
ATOM 776 C C . LEU A 1 101 ? 11.557 -6.537 -0.570 1.00 90.56 101 LEU A C 1
ATOM 778 O O . LEU A 1 101 ? 11.015 -6.765 0.510 1.00 90.56 101 LEU A O 1
ATOM 782 N N . LEU A 1 102 ? 11.824 -5.296 -0.980 1.00 91.19 102 LEU A N 1
ATOM 783 C CA . LEU A 1 102 ? 11.488 -4.119 -0.184 1.00 91.19 102 LEU A CA 1
ATOM 784 C C . LEU A 1 102 ? 9.980 -3.972 0.046 1.00 91.19 102 LEU A C 1
ATOM 786 O O . LEU A 1 102 ? 9.589 -3.570 1.135 1.00 91.19 102 LEU A O 1
ATOM 790 N N . GLY A 1 103 ? 9.125 -4.355 -0.906 1.00 90.19 103 GLY A N 1
ATOM 791 C CA . GLY A 1 103 ? 7.673 -4.397 -0.699 1.00 90.19 103 GLY A CA 1
ATOM 792 C C . GLY A 1 103 ? 7.248 -5.338 0.439 1.00 90.19 103 GLY A C 1
ATOM 793 O O . GLY A 1 103 ? 6.332 -5.012 1.197 1.00 90.19 103 GLY A O 1
ATOM 794 N N . ILE A 1 104 ? 7.944 -6.470 0.605 1.00 90.69 104 ILE A N 1
ATOM 795 C CA . ILE A 1 104 ? 7.738 -7.414 1.718 1.00 90.69 104 ILE A CA 1
ATOM 796 C C . ILE A 1 104 ? 8.271 -6.823 3.029 1.00 90.69 104 ILE A C 1
ATOM 798 O O . ILE A 1 104 ? 7.597 -6.881 4.054 1.00 90.69 104 ILE A O 1
ATOM 802 N N . VAL A 1 105 ? 9.458 -6.215 3.008 1.00 90.81 105 VAL A N 1
ATOM 803 C CA . VAL A 1 105 ? 10.032 -5.560 4.196 1.00 90.81 105 VAL A CA 1
ATOM 804 C C . VAL A 1 105 ? 9.131 -4.421 4.676 1.00 90.81 105 VAL A C 1
ATOM 806 O O . VAL A 1 105 ? 8.841 -4.332 5.867 1.00 90.81 105 VAL A O 1
ATOM 809 N N . LEU A 1 106 ? 8.625 -3.592 3.759 1.00 89.81 106 LEU A N 1
ATOM 810 C CA . LEU A 1 106 ? 7.659 -2.541 4.066 1.00 89.81 106 LEU A CA 1
ATOM 811 C C . LEU A 1 106 ? 6.371 -3.110 4.651 1.00 89.81 106 LEU A C 1
ATOM 813 O O . LEU A 1 106 ? 5.844 -2.529 5.593 1.00 89.81 106 LEU A O 1
ATOM 817 N N . LEU A 1 107 ? 5.871 -4.242 4.147 1.00 89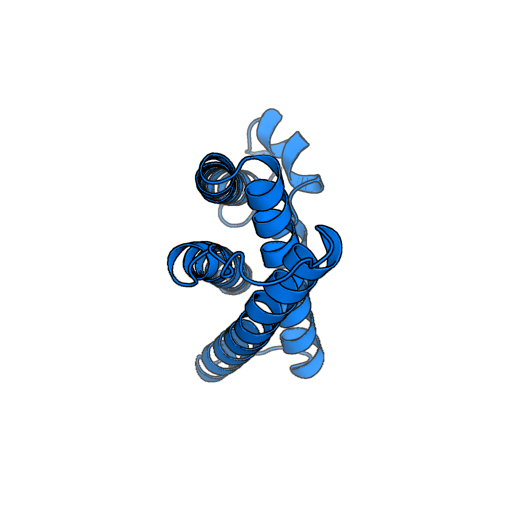.81 107 LEU A N 1
ATOM 818 C CA . LEU A 1 107 ? 4.724 -4.913 4.758 1.00 89.81 107 LEU A CA 1
ATOM 819 C C . LEU A 1 107 ? 5.007 -5.249 6.225 1.00 89.81 107 LEU A C 1
ATOM 821 O O . LEU A 1 107 ? 4.236 -4.866 7.097 1.00 89.81 107 LEU A O 1
ATOM 825 N N . ILE A 1 108 ? 6.129 -5.912 6.509 1.00 87.75 108 ILE A N 1
ATOM 826 C CA . ILE A 1 108 ? 6.496 -6.309 7.874 1.00 87.75 108 ILE A CA 1
ATOM 827 C C . ILE A 1 108 ? 6.623 -5.079 8.781 1.00 87.75 108 ILE A C 1
ATOM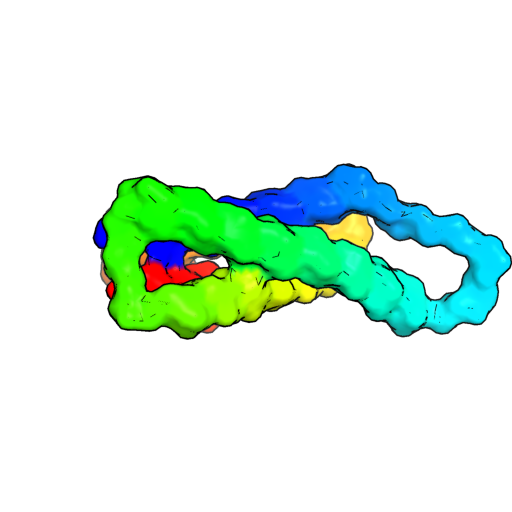 829 O O . ILE A 1 108 ? 6.034 -5.057 9.861 1.00 87.75 108 ILE A O 1
ATOM 833 N N . LEU A 1 109 ? 7.317 -4.032 8.320 1.00 84.88 109 LEU A N 1
ATOM 834 C CA . LEU A 1 109 ? 7.479 -2.783 9.067 1.00 84.88 109 LEU A CA 1
ATOM 835 C C . LEU A 1 109 ? 6.134 -2.120 9.375 1.00 84.88 109 LEU A C 1
ATOM 837 O O . LEU A 1 109 ? 5.925 -1.651 10.497 1.00 84.88 109 LEU A O 1
ATOM 841 N N . GLN A 1 110 ? 5.212 -2.101 8.413 1.00 85.50 110 GLN A N 1
ATOM 842 C CA . GLN A 1 110 ? 3.865 -1.570 8.596 1.00 85.50 110 GLN A CA 1
ATOM 843 C C . GLN A 1 110 ? 3.079 -2.358 9.640 1.00 85.50 110 GLN A C 1
ATOM 845 O O . GLN A 1 110 ? 2.460 -1.752 10.511 1.00 85.50 110 GLN A O 1
ATOM 850 N N . LEU A 1 111 ? 3.163 -3.690 9.622 1.00 80.94 111 LEU A N 1
ATOM 851 C CA . LEU A 1 111 ? 2.482 -4.538 10.601 1.00 80.94 111 LEU A CA 1
ATOM 852 C C . LEU A 1 111 ? 2.996 -4.318 12.025 1.00 80.94 111 LEU A C 1
ATOM 854 O O . LEU A 1 111 ? 2.189 -4.304 12.950 1.00 80.94 111 LEU A O 1
ATOM 858 N N . THR A 1 112 ? 4.304 -4.109 12.200 1.00 76.69 112 THR A N 1
ATOM 859 C CA . THR A 1 112 ? 4.902 -3.794 13.510 1.00 76.69 112 THR A CA 1
ATOM 860 C C . THR A 1 112 ? 4.659 -2.358 13.965 1.00 76.69 112 THR A C 1
ATOM 862 O O . THR A 1 112 ? 4.622 -2.101 15.165 1.00 76.69 112 THR A O 1
ATOM 865 N N . SER A 1 113 ? 4.510 -1.416 13.028 1.00 72.00 113 SER A N 1
ATOM 866 C CA . SER A 1 113 ? 4.306 0.004 13.348 1.00 72.00 113 SER A CA 1
ATOM 867 C C . SER A 1 113 ? 2.841 0.347 13.594 1.00 72.00 113 SER A C 1
ATOM 869 O O . SER A 1 113 ? 2.551 1.345 14.248 1.00 72.00 113 SER A O 1
ATOM 871 N N . CYS A 1 114 ? 1.907 -0.426 13.042 1.00 67.62 114 CYS A N 1
ATOM 872 C CA . CYS A 1 114 ? 0.483 -0.150 13.134 1.00 67.62 114 CYS A CA 1
ATOM 873 C C . CYS A 1 114 ? -0.092 -0.691 14.452 1.00 67.62 114 CYS A C 1
ATOM 875 O O . CYS A 1 114 ? 0.153 -1.841 14.814 1.00 67.62 114 CYS A O 1
ATOM 877 N N . ALA A 1 115 ? -0.901 0.114 15.148 1.00 60.09 115 ALA A N 1
ATOM 878 C CA . ALA A 1 115 ? -1.505 -0.202 16.451 1.00 60.09 115 ALA A CA 1
ATOM 879 C C . ALA A 1 115 ? -2.625 -1.268 16.391 1.00 60.09 115 ALA A C 1
ATOM 881 O O . ALA A 1 115 ? -3.695 -1.095 16.973 1.00 60.09 115 ALA A O 1
ATOM 882 N N . GLY A 1 116 ? -2.439 -2.341 15.619 1.00 59.84 116 GLY A N 1
ATOM 883 C CA . GLY A 1 116 ? -3.452 -3.377 15.416 1.00 59.84 116 GLY A CA 1
ATOM 884 C C . GLY A 1 116 ? -3.605 -4.290 16.633 1.00 59.84 116 GLY A C 1
ATOM 885 O O . GLY A 1 116 ? -4.713 -4.497 17.121 1.00 59.84 116 GLY A O 1
ATOM 886 N N . THR A 1 117 ? -2.489 -4.828 17.127 1.00 61.97 117 THR A N 1
ATOM 887 C CA . THR A 1 117 ? -2.439 -5.780 18.253 1.00 61.97 117 THR A CA 1
ATOM 888 C C . THR A 1 117 ? -1.941 -5.158 19.555 1.00 61.97 117 THR A C 1
ATOM 890 O O . THR A 1 117 ? -2.316 -5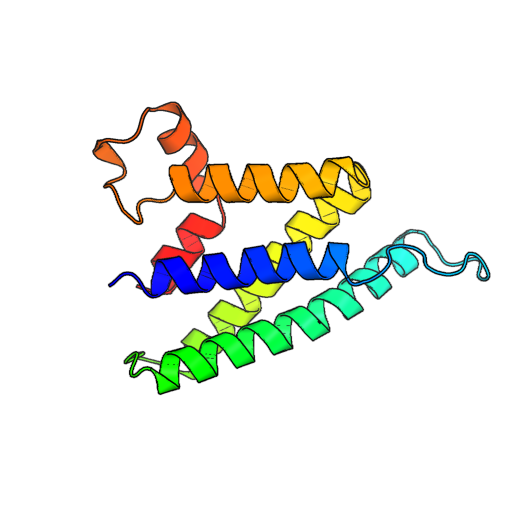.634 20.624 1.00 61.97 117 THR A O 1
ATOM 893 N N . PHE A 1 118 ? -1.146 -4.085 19.484 1.00 60.69 118 PHE A N 1
ATOM 894 C CA . PHE A 1 118 ? -0.614 -3.369 20.645 1.00 60.69 118 PHE A CA 1
ATOM 895 C C . PHE A 1 118 ? -0.847 -1.858 20.511 1.00 60.69 118 PHE A C 1
ATOM 897 O O . PHE A 1 118 ? -0.737 -1.327 19.403 1.00 60.69 118 PHE A O 1
ATOM 904 N N . PRO A 1 119 ? -1.165 -1.142 21.606 1.00 60.94 119 PRO A N 1
ATOM 905 C CA . PRO A 1 119 ? -1.313 0.308 21.569 1.00 60.94 119 PRO A CA 1
ATOM 906 C C . PRO A 1 119 ? 0.017 0.982 21.205 1.00 60.94 119 PRO A C 1
ATOM 908 O O . PRO A 1 119 ? 1.079 0.562 21.657 1.00 60.94 119 PRO A O 1
ATOM 911 N N . LEU A 1 120 ? -0.036 2.069 20.427 1.00 63.38 120 LEU A N 1
ATOM 912 C CA . LEU A 1 120 ? 1.141 2.847 19.986 1.00 63.38 120 LEU A CA 1
ATOM 913 C C . LEU A 1 120 ? 2.033 3.349 21.137 1.00 63.38 120 LEU A C 1
ATOM 915 O O . LEU A 1 120 ? 3.174 3.750 20.919 1.00 63.38 120 LEU A O 1
ATOM 919 N N . GLU A 1 121 ? 1.508 3.349 22.358 1.00 62.62 121 GLU A N 1
ATOM 920 C CA . GLU A 1 121 ? 2.170 3.796 23.580 1.00 62.62 121 GLU A CA 1
ATOM 921 C C . GLU A 1 121 ? 3.233 2.815 24.092 1.00 62.62 121 GLU A C 1
ATOM 923 O O . GLU A 1 121 ? 4.184 3.253 24.732 1.00 62.62 121 GLU A O 1
ATOM 928 N N . VAL A 1 122 ? 3.116 1.517 23.779 1.00 65.94 122 VAL A N 1
ATOM 929 C CA . VAL A 1 122 ? 4.082 0.484 24.211 1.00 65.94 122 VAL A CA 1
ATOM 930 C C . VAL A 1 122 ? 5.114 0.136 23.137 1.00 65.94 122 VAL A C 1
ATOM 932 O O . VAL A 1 122 ? 5.984 -0.707 23.351 1.00 65.94 122 VAL A O 1
ATOM 935 N N . VAL A 1 123 ? 5.020 0.768 21.966 1.00 66.94 123 VAL A N 1
ATOM 936 C CA . VAL A 1 123 ? 5.886 0.481 20.823 1.00 66.94 123 VAL A CA 1
ATOM 937 C C . VAL A 1 123 ? 7.174 1.324 20.919 1.00 66.94 123 VAL A C 1
ATOM 939 O O . VAL A 1 123 ? 7.098 2.512 21.246 1.00 66.94 123 VAL A O 1
ATOM 942 N N . PRO A 1 124 ? 8.365 0.761 20.621 1.00 70.19 124 PRO A N 1
ATOM 943 C CA . PRO A 1 124 ? 9.622 1.510 20.622 1.00 70.19 124 PRO A CA 1
ATOM 944 C C . PRO A 1 124 ? 9.553 2.782 19.764 1.00 70.19 124 PRO A C 1
ATOM 946 O O . PRO A 1 124 ? 8.935 2.789 18.697 1.00 70.19 124 PRO A O 1
ATOM 949 N N . GLY A 1 125 ? 10.252 3.843 20.186 1.00 72.75 125 GLY A N 1
ATOM 950 C CA . GLY A 1 125 ? 10.180 5.170 19.552 1.00 72.75 125 GLY A CA 1
ATOM 951 C C . GLY A 1 125 ? 10.436 5.185 18.037 1.00 72.75 125 GLY A C 1
ATOM 952 O O . GLY A 1 125 ? 9.826 5.978 17.326 1.00 72.75 125 GLY A O 1
ATOM 953 N N . PHE A 1 126 ? 11.257 4.260 17.528 1.00 76.00 126 PHE A N 1
ATOM 954 C CA . PHE A 1 126 ? 11.503 4.074 16.093 1.00 76.00 126 PHE A CA 1
ATOM 955 C C . PHE A 1 126 ? 10.219 3.793 15.291 1.00 76.00 126 PHE A C 1
ATOM 957 O O . PHE A 1 126 ? 9.928 4.474 14.310 1.00 76.00 126 PHE A O 1
ATOM 964 N N . PHE A 1 127 ? 9.413 2.825 15.726 1.00 72.12 127 PHE A N 1
ATOM 965 C CA . PHE A 1 127 ? 8.172 2.458 15.039 1.00 72.12 127 PHE A CA 1
ATOM 966 C C . PHE A 1 127 ? 7.071 3.505 15.245 1.00 72.12 127 PHE A C 1
ATOM 968 O O . PHE A 1 127 ? 6.246 3.714 14.359 1.00 72.12 127 PHE A O 1
ATOM 975 N N . LYS A 1 128 ? 7.095 4.220 16.379 1.00 71.06 128 LYS A N 1
ATOM 976 C CA . LYS A 1 128 ? 6.197 5.355 16.631 1.00 71.06 128 LYS A CA 1
ATOM 977 C C . LYS A 1 128 ? 6.446 6.506 15.648 1.00 71.06 128 LYS A C 1
ATOM 979 O O . LYS A 1 128 ? 5.493 7.123 15.188 1.00 71.06 128 LYS A O 1
ATOM 984 N N . ALA A 1 129 ? 7.706 6.755 15.286 1.00 76.62 129 ALA A N 1
ATOM 985 C CA . ALA A 1 129 ? 8.071 7.746 14.274 1.00 76.62 129 ALA A CA 1
ATOM 986 C C . ALA A 1 129 ? 7.713 7.304 12.842 1.00 76.62 129 ALA A C 1
ATOM 988 O O . ALA A 1 129 ? 7.387 8.147 12.012 1.00 76.62 129 ALA A O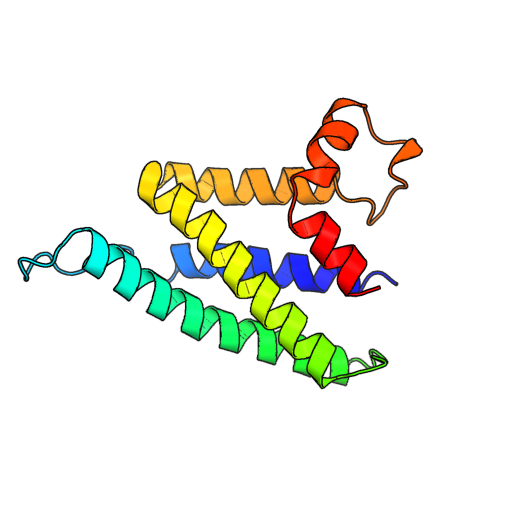 1
ATOM 989 N N . LEU A 1 130 ? 7.745 5.997 12.552 1.00 75.94 130 LEU A N 1
ATOM 990 C CA . LEU A 1 130 ? 7.360 5.447 11.246 1.00 75.94 130 LEU A CA 1
ATOM 991 C C . LEU A 1 130 ? 5.847 5.397 11.029 1.00 75.94 130 LEU A C 1
ATOM 993 O O . LEU A 1 130 ? 5.391 5.576 9.904 1.00 75.94 130 LEU A O 1
ATOM 997 N N . ASN A 1 131 ? 5.072 5.173 12.091 1.00 74.06 131 ASN A N 1
ATOM 998 C CA . ASN A 1 131 ? 3.618 5.037 12.050 1.00 74.06 131 ASN A CA 1
ATOM 999 C C . ASN A 1 131 ? 2.876 6.068 11.157 1.00 74.06 131 ASN A C 1
ATOM 1001 O O . ASN A 1 131 ? 2.083 5.618 10.325 1.00 74.06 131 ASN A O 1
ATOM 1005 N N . PRO A 1 132 ? 3.141 7.392 11.228 1.00 74.50 132 PRO A N 1
ATOM 1006 C CA . PRO A 1 132 ? 2.442 8.386 10.401 1.00 74.50 132 PRO A CA 1
ATOM 1007 C C . PRO A 1 132 ? 2.790 8.338 8.906 1.00 74.50 132 PRO A C 1
ATOM 1009 O O . PRO A 1 132 ? 2.041 8.878 8.094 1.00 74.50 132 PRO A O 1
ATOM 1012 N N . PHE A 1 133 ? 3.898 7.705 8.520 1.00 77.94 133 PHE A N 1
ATOM 1013 C CA . PHE A 1 133 ? 4.300 7.565 7.115 1.00 77.94 133 PHE A CA 1
ATOM 1014 C C . PHE A 1 133 ? 3.737 6.301 6.460 1.00 77.94 133 PHE A C 1
ATOM 1016 O O . PHE A 1 133 ? 3.804 6.148 5.241 1.00 77.94 133 PHE A O 1
ATOM 1023 N N . MET A 1 134 ? 3.192 5.385 7.260 1.00 80.75 134 MET A N 1
ATOM 1024 C CA . MET A 1 134 ? 2.725 4.092 6.789 1.00 80.75 134 MET A CA 1
ATOM 1025 C C . MET A 1 134 ? 1.264 4.175 6.329 1.00 80.75 134 MET A C 1
ATOM 1027 O O . MET A 1 134 ? 0.384 4.414 7.159 1.00 80.75 134 MET A O 1
ATOM 1031 N N . PRO A 1 135 ? 0.950 3.921 5.043 1.00 79.44 135 PRO A N 1
ATOM 1032 C CA . PRO A 1 135 ? -0.429 3.955 4.552 1.00 79.44 135 PRO A CA 1
ATOM 1033 C C . PRO A 1 135 ? -1.320 2.908 5.239 1.00 79.44 135 PRO A C 1
ATOM 1035 O O . PRO A 1 135 ? -2.527 3.110 5.357 1.00 79.44 135 PRO A O 1
ATOM 1038 N N . PHE A 1 136 ? -0.733 1.824 5.760 1.00 80.56 136 PHE A N 1
ATOM 1039 C CA . PHE A 1 136 ? -1.444 0.823 6.556 1.00 80.56 136 PHE A CA 1
ATOM 1040 C C . PHE A 1 136 ? -2.085 1.402 7.827 1.00 80.56 136 PHE A C 1
ATOM 1042 O O . PHE A 1 136 ? -3.164 0.958 8.210 1.00 80.56 136 PHE A O 1
ATOM 1049 N N . THR A 1 137 ? -1.476 2.414 8.456 1.00 76.31 137 THR A N 1
ATOM 1050 C CA . THR A 1 137 ? -2.037 3.078 9.646 1.00 76.31 137 THR A CA 1
ATOM 1051 C C . THR A 1 137 ? -3.387 3.709 9.328 1.00 76.31 137 THR A C 1
ATOM 1053 O O . THR A 1 137 ? -4.387 3.412 9.981 1.00 76.31 137 THR A O 1
ATOM 1056 N N . TYR A 1 138 ? -3.432 4.499 8.257 1.00 79.75 138 TYR A N 1
ATOM 1057 C CA . TYR A 1 138 ? -4.655 5.148 7.791 1.00 79.75 138 TYR A CA 1
ATOM 1058 C C . TYR A 1 138 ? -5.682 4.136 7.274 1.00 79.75 138 TYR A C 1
ATOM 1060 O O . TYR A 1 138 ? -6.880 4.349 7.420 1.00 79.75 138 TYR A O 1
ATOM 1068 N N . ALA A 1 139 ? -5.229 3.010 6.713 1.00 81.06 139 ALA A N 1
ATOM 1069 C CA . ALA A 1 139 ? -6.103 1.930 6.267 1.00 81.06 139 ALA A CA 1
ATOM 1070 C C . ALA A 1 139 ? -6.903 1.315 7.424 1.00 81.06 139 ALA A C 1
ATOM 1072 O O . ALA A 1 139 ? -8.113 1.125 7.318 1.00 81.06 139 ALA A O 1
ATOM 1073 N N . VAL A 1 140 ? -6.225 1.020 8.536 1.00 80.19 140 VAL A N 1
ATOM 1074 C CA . VAL A 1 140 ? -6.853 0.444 9.732 1.00 80.19 140 VAL A CA 1
ATOM 1075 C C . VAL A 1 140 ? -7.786 1.455 10.399 1.00 80.19 140 VAL A C 1
ATOM 1077 O O . VAL A 1 140 ? -8.855 1.073 10.874 1.00 80.19 140 VAL A O 1
ATOM 1080 N N . GLU A 1 141 ? -7.401 2.731 10.429 1.00 80.31 141 GLU A N 1
ATOM 1081 C CA . GLU A 1 141 ? -8.210 3.805 11.011 1.00 80.31 141 GLU A CA 1
ATOM 1082 C C . GLU A 1 141 ? -9.470 4.100 10.185 1.00 80.31 141 GLU A C 1
ATOM 1084 O O . GLU A 1 141 ? -10.551 4.205 10.753 1.00 80.31 141 GLU A O 1
ATOM 1089 N N . ALA A 1 142 ? -9.372 4.131 8.852 1.00 77.12 142 ALA A N 1
ATOM 1090 C CA . ALA A 1 142 ? -10.511 4.369 7.961 1.00 77.12 142 ALA A CA 1
ATOM 1091 C C . ALA A 1 142 ? -11.550 3.229 7.953 1.00 77.12 142 ALA A C 1
ATOM 1093 O O . ALA A 1 142 ? -12.688 3.434 7.531 1.00 77.12 142 ALA A O 1
ATOM 1094 N N . LEU A 1 143 ? -11.156 2.022 8.374 1.00 78.00 143 LEU A N 1
ATOM 1095 C CA . LEU A 1 143 ? -12.012 0.833 8.436 1.00 78.00 143 LEU A CA 1
ATOM 1096 C C . LEU A 1 143 ? -12.569 0.543 9.842 1.00 78.00 143 LEU A C 1
ATOM 1098 O O . LEU A 1 143 ? -13.326 -0.422 9.998 1.00 78.00 143 LEU A O 1
ATOM 1102 N N . ARG A 1 144 ? -12.165 1.316 10.858 1.00 74.06 144 ARG A N 1
ATOM 1103 C CA . ARG A 1 144 ? -12.695 1.239 12.229 1.00 74.06 144 ARG A CA 1
ATOM 1104 C C . ARG A 1 144 ? -14.011 1.992 12.366 1.00 74.06 144 ARG A C 1
ATOM 1106 O O . ARG A 1 144 ? -14.832 1.491 13.167 1.00 74.06 144 ARG A O 1
#

Mean predicted aligned error: 7.19 Å

Secondary structure (DSSP, 8-state):
--HHHHHHHHHHHHHHHHHHHS-S---TTS---HHHHHHHHHHHHHHHHHHHHHHHHHHHHHTT---S-HHHHHHHHHHHHHHHHHHHHHHHHHHTHHHHHHHHHHHHHHHHHSTTSS-TTSS-HHHHHHGGG-HHHHHHHHT-

Solvent-accessible surface area (backbone atoms only — not comparable to full-atom values): 8112 Å² total; per-residue (Å²): 127,66,62,35,53,53,53,57,50,50,42,46,52,50,42,56,49,47,64,71,71,47,74,88,75,70,79,87,85,63,98,65,53,75,62,55,61,50,53,56,50,47,51,56,52,44,53,55,29,41,52,50,24,50,49,52,44,52,52,46,45,73,73,64,57,86,63,97,48,64,66,61,52,41,51,50,39,31,52,50,24,43,52,47,40,52,53,40,48,53,37,27,73,74,52,43,73,60,13,56,55,47,45,52,51,52,49,54,51,38,62,74,30,32,61,78,91,50,62,66,86,81,48,61,69,71,38,54,68,45,27,85,77,31,69,61,40,56,46,32,60,76,59,105

Sequence (144 aa):
GFAPYFIPLSLWIGAIMMFFVIPANVRDEENLSKFDKVAGKYLSYAFVGVLQAVLVSVVVLMLGLKTSNVVAYVATNIFLSLVFISIIQFLISLLGDAGRLLGIVLLILQLTSCAGTFPLEVVPGFFKALNPFMPFTYAVEALR

Foldseek 3Di:
DLLLQVLLLQLLVQLLVCPVVPDLDDPPPDPDDPVCSLVVVLVVSLVVLLVVLQVSLVVVVVVVDDDPDSVLSSVLSSVSSSVSNVQLSVQCVVPPPVSSVVSVVLSVLQSLLAPSPHHNVPRPPVSVVCLVVRVSNVSSVSRD

pLDDT: mean 81.45, std 10.77, range [54.47, 94.44]

Organism: Clostridium perfringens (NCBI:txid1502)

InterPro domains:
  IPR013525 ABC-2 type transporter, transmembrane domain [PF12698] (1-143)
  IPR017501 Phage infection protein, YhgE, C-terminal [TIGR03062] (1-144)
  IPR051328 Type VII Secretion & ABC Transporter Permease [PTHR43077] (1-144)

Nearest PDB structures (foldseek):
  4hr1-assembly1_A  TM=3.099E-01  e=5.510E+00  Pyrococcus abyssi virus 1